Protein AF-A0A151TDT3-F1 (afdb_monomer_lite)

InterPro domains:
  IPR019557 Aminotransferase-like, plant mobile domain [PF10536] (3-90)
  IPR044824 Protein MAINTENANCE OF MERISTEMS-like [PTHR46033] (3-99)

pLDDT: mean 76.74, std 14.93, range [31.19, 93.31]

Radius of gyration: 20.01 Å; chains: 1; bounding box: 42×25×61 Å

Sequence (111 aa):
ITLIDFHIIEYHHADRVMRQFGMVQHIPRPPRQPDNLHDLTLRGKDDIDWRVQHAVFLHEWETRLDRVWTQEACTTTRLSSNSEYMVWYKRHTRRWIGPITAKHGYVVSNI

Structure (mmCIF, N/CA/C/O backbone):
data_AF-A0A151TDT3-F1
#
_entry.id   AF-A0A151TDT3-F1
#
loop_
_atom_site.group_PDB
_atom_site.id
_atom_site.type_symbol
_atom_site.label_atom_id
_atom_site.label_alt_id
_atom_site.label_comp_id
_atom_site.label_asym_id
_atom_site.label_entity_id
_atom_site.label_seq_id
_atom_site.pdbx_PDB_ins_code
_atom_site.Cartn_x
_atom_site.Cartn_y
_atom_site.Cartn_z
_atom_site.occupancy
_atom_site.B_iso_or_equiv
_atom_site.auth_seq_id
_atom_site.auth_comp_id
_atom_site.auth_asym_id
_atom_site.auth_atom_id
_atom_site.pdbx_PDB_model_num
ATOM 1 N N . ILE A 1 1 ? 4.511 14.372 17.140 1.00 31.19 1 ILE A N 1
ATOM 2 C CA . ILE A 1 1 ? 3.148 14.072 17.636 1.00 31.19 1 ILE A CA 1
ATOM 3 C C . ILE A 1 1 ? 2.397 13.434 16.480 1.00 31.19 1 ILE A C 1
ATOM 5 O O . ILE A 1 1 ? 2.165 14.108 15.487 1.00 31.19 1 ILE A O 1
ATOM 9 N N . THR A 1 2 ? 2.135 12.133 16.546 1.00 35.03 2 THR A N 1
ATOM 10 C CA . THR A 1 2 ? 1.314 11.407 15.567 1.00 35.03 2 THR A CA 1
ATOM 11 C C . THR A 1 2 ? -0.143 11.498 16.014 1.00 35.03 2 THR A C 1
ATOM 13 O O . THR A 1 2 ? -0.478 11.044 17.104 1.00 35.03 2 THR A O 1
ATOM 16 N N . LEU A 1 3 ? -0.994 12.123 15.199 1.00 41.81 3 LEU A N 1
ATOM 17 C CA . LEU A 1 3 ? -2.447 12.093 15.367 1.00 41.81 3 LEU A CA 1
ATOM 18 C C . LEU A 1 3 ? -2.935 10.741 14.838 1.00 41.81 3 LEU A C 1
ATOM 20 O O . LEU A 1 3 ? -2.840 10.489 13.640 1.00 41.81 3 LEU A O 1
ATOM 24 N N . ILE A 1 4 ? -3.386 9.857 15.725 1.00 51.81 4 ILE A N 1
ATOM 25 C CA . ILE A 1 4 ? -4.055 8.608 15.346 1.00 51.81 4 ILE A CA 1
ATOM 26 C C . ILE A 1 4 ? -5.541 8.815 15.630 1.00 51.81 4 ILE A C 1
ATOM 28 O O . ILE A 1 4 ? -5.923 8.979 16.788 1.00 51.81 4 ILE A O 1
ATOM 32 N N . ASP A 1 5 ? -6.359 8.841 14.578 1.00 62.25 5 ASP A N 1
ATOM 33 C CA . ASP A 1 5 ? -7.817 8.828 14.683 1.00 62.25 5 ASP A CA 1
ATOM 34 C C . ASP A 1 5 ? -8.304 7.378 14.584 1.00 62.25 5 ASP A C 1
ATOM 36 O O . ASP A 1 5 ? -8.229 6.758 13.527 1.00 62.25 5 ASP A O 1
ATOM 40 N N . PHE A 1 6 ? -8.775 6.814 15.697 1.00 61.84 6 PHE A N 1
ATOM 41 C CA . PHE A 1 6 ? -9.236 5.421 15.751 1.00 61.84 6 PHE A CA 1
ATOM 42 C C . PHE A 1 6 ? -10.535 5.181 14.977 1.00 61.84 6 PHE A C 1
ATOM 44 O O . PHE A 1 6 ? -10.917 4.029 14.790 1.00 61.84 6 PHE A O 1
ATOM 51 N N . HIS A 1 7 ? -11.201 6.242 14.528 1.00 64.69 7 HIS A N 1
ATOM 52 C CA . HIS A 1 7 ? -12.453 6.164 13.789 1.00 64.69 7 HIS A CA 1
ATOM 53 C C . HIS A 1 7 ? -12.263 5.929 12.290 1.00 64.69 7 HIS A C 1
ATOM 55 O O . HIS A 1 7 ? -13.208 5.524 11.615 1.00 64.69 7 HIS A O 1
ATOM 61 N N . ILE A 1 8 ? -11.062 6.182 11.762 1.00 71.50 8 ILE A N 1
ATOM 62 C CA . ILE A 1 8 ? -10.770 6.088 10.333 1.00 71.50 8 ILE A CA 1
ATOM 63 C C . ILE A 1 8 ? -9.679 5.048 10.126 1.00 71.50 8 ILE A C 1
ATOM 65 O O . ILE A 1 8 ? -8.569 5.166 10.639 1.00 71.50 8 ILE A O 1
ATOM 69 N N . ILE A 1 9 ? -9.987 4.039 9.320 1.00 76.06 9 ILE A N 1
ATOM 70 C CA . ILE A 1 9 ? -8.997 3.104 8.800 1.00 76.06 9 ILE A CA 1
ATOM 71 C C . ILE A 1 9 ? -8.900 3.356 7.296 1.00 76.06 9 ILE A C 1
ATOM 73 O O . ILE A 1 9 ? -9.895 3.278 6.575 1.00 76.06 9 ILE A O 1
ATOM 77 N N . GLU A 1 10 ? -7.698 3.659 6.818 1.00 79.62 10 GLU A N 1
ATOM 78 C CA . GLU A 1 10 ? -7.417 3.847 5.398 1.00 79.62 10 GLU A CA 1
ATOM 79 C C . GLU A 1 10 ? -6.298 2.897 4.966 1.00 79.62 10 GLU A C 1
ATOM 81 O O . GLU A 1 10 ? -5.231 2.838 5.578 1.00 79.62 10 GLU A O 1
ATOM 86 N N . TYR A 1 11 ? -6.546 2.132 3.902 1.00 80.31 11 TYR A N 1
ATOM 87 C CA . TYR A 1 11 ? -5.548 1.237 3.327 1.00 80.31 11 TYR A CA 1
ATOM 88 C C . TYR A 1 11 ? -4.756 1.944 2.232 1.00 80.31 11 TYR A C 1
ATOM 90 O O . TYR A 1 11 ? -5.290 2.307 1.184 1.00 80.31 11 TYR A O 1
ATOM 98 N N . HIS A 1 12 ? -3.444 2.053 2.429 1.00 81.25 12 HIS A N 1
ATOM 99 C CA . HIS A 1 12 ? -2.535 2.495 1.380 1.00 81.25 12 HIS A CA 1
ATOM 100 C C . HIS A 1 12 ? -2.052 1.303 0.544 1.00 81.25 12 HIS A C 1
ATOM 102 O O . HIS A 1 12 ? -1.396 0.383 1.035 1.00 81.25 12 HIS A O 1
ATOM 108 N N . HIS A 1 13 ? -2.346 1.331 -0.754 1.00 86.12 13 HIS A N 1
ATOM 109 C CA . HIS A 1 13 ? -1.889 0.334 -1.722 1.00 86.12 13 HIS A CA 1
ATOM 110 C C . HIS A 1 13 ? -0.513 0.715 -2.276 1.00 86.12 13 HIS A C 1
ATOM 112 O O . HIS A 1 13 ? -0.397 1.263 -3.375 1.00 86.12 13 HIS A O 1
ATOM 118 N N . ALA A 1 14 ? 0.534 0.461 -1.482 1.00 87.25 14 ALA A N 1
ATOM 119 C CA . ALA A 1 14 ? 1.920 0.776 -1.844 1.00 87.25 14 ALA A CA 1
ATOM 120 C C . ALA A 1 14 ? 2.317 0.162 -3.197 1.00 87.25 14 ALA A C 1
ATOM 122 O O . ALA A 1 14 ? 3.006 0.793 -3.997 1.00 87.25 14 ALA A O 1
ATOM 123 N N . ASP A 1 15 ? 1.790 -1.022 -3.504 1.00 90.44 15 ASP A N 1
ATOM 124 C CA . ASP A 1 15 ? 1.979 -1.729 -4.767 1.00 90.44 15 ASP A CA 1
ATOM 125 C C . ASP A 1 15 ? 1.533 -0.974 -6.005 1.00 90.44 15 ASP A C 1
ATOM 127 O O . ASP A 1 15 ? 1.874 -1.402 -7.094 1.00 90.44 15 ASP A O 1
ATOM 131 N N . ARG A 1 16 ? 0.799 0.133 -5.879 1.00 90.62 16 ARG A N 1
ATOM 132 C CA . ARG A 1 16 ? 0.350 0.967 -7.004 1.00 90.62 16 ARG A CA 1
ATOM 133 C C . ARG A 1 16 ? 1.270 2.146 -7.299 1.00 90.62 16 ARG A C 1
ATOM 135 O O . ARG A 1 16 ? 1.074 2.824 -8.306 1.00 90.62 16 ARG A O 1
ATOM 142 N N . VAL A 1 17 ? 2.236 2.413 -6.422 1.00 89.69 17 VAL A N 1
ATOM 143 C CA . VAL A 1 17 ? 3.118 3.588 -6.494 1.00 89.69 17 VAL A CA 1
ATOM 144 C C . VAL A 1 17 ? 4.602 3.223 -6.532 1.00 89.69 17 VAL A C 1
ATOM 146 O O . VAL A 1 17 ? 5.445 4.107 -6.414 1.00 89.69 17 VAL A O 1
ATOM 149 N N . MET A 1 18 ? 4.943 1.953 -6.784 1.00 91.75 18 MET A N 1
ATOM 150 C CA . MET A 1 18 ? 6.327 1.446 -6.844 1.00 91.75 18 MET A CA 1
ATOM 151 C C . MET A 1 18 ? 7.230 2.317 -7.732 1.00 91.75 18 MET A C 1
ATOM 153 O O . MET A 1 18 ? 8.371 2.628 -7.390 1.00 91.75 18 MET A O 1
ATOM 157 N N . ARG A 1 19 ? 6.685 2.813 -8.847 1.00 87.81 19 ARG A N 1
ATOM 158 C CA . ARG A 1 19 ? 7.409 3.687 -9.780 1.00 87.81 19 ARG A CA 1
ATOM 159 C C . ARG A 1 19 ? 7.839 5.037 -9.213 1.00 87.81 19 ARG A C 1
ATOM 161 O O . ARG A 1 19 ? 8.834 5.573 -9.691 1.00 87.81 19 ARG A O 1
ATOM 168 N N . GLN A 1 20 ? 7.110 5.604 -8.254 1.00 90.00 20 GLN A N 1
ATOM 169 C CA . GLN A 1 20 ? 7.504 6.868 -7.616 1.00 90.00 20 GLN A CA 1
ATOM 170 C C . GLN A 1 20 ? 8.786 6.698 -6.793 1.00 90.00 20 GLN A C 1
ATOM 172 O O . GLN A 1 20 ? 9.547 7.646 -6.639 1.00 90.00 20 GLN A O 1
ATOM 177 N N . PHE A 1 21 ? 9.053 5.469 -6.348 1.00 89.12 21 PHE A N 1
ATOM 178 C CA . PHE A 1 21 ? 10.245 5.079 -5.601 1.00 89.12 21 PHE A CA 1
ATOM 179 C C . PHE A 1 21 ? 11.332 4.457 -6.490 1.00 89.12 21 PHE A C 1
ATOM 181 O O . PHE A 1 21 ? 12.281 3.868 -5.984 1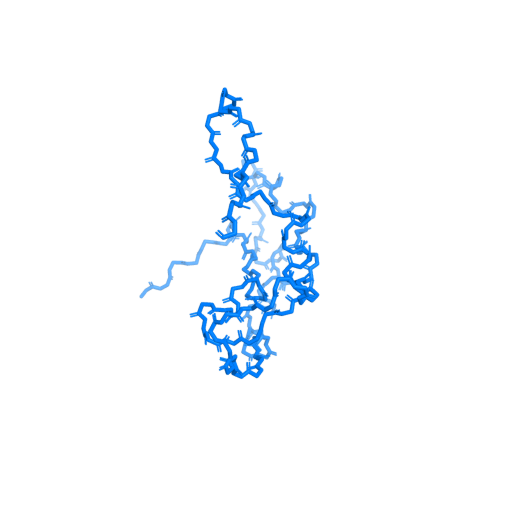.00 89.12 21 PHE A O 1
ATOM 188 N N . GLY A 1 22 ? 11.203 4.563 -7.818 1.00 89.94 22 GLY A N 1
ATOM 189 C CA . GLY A 1 22 ? 12.184 4.018 -8.760 1.00 89.94 22 GLY A CA 1
ATOM 190 C C . GLY A 1 22 ? 12.183 2.491 -8.861 1.00 89.94 22 GLY A C 1
ATOM 191 O O . GLY A 1 22 ? 13.151 1.923 -9.354 1.00 89.94 22 GLY A O 1
ATOM 192 N N . MET A 1 23 ? 11.118 1.817 -8.422 1.00 91.75 23 MET A N 1
ATOM 193 C CA . MET A 1 23 ? 11.009 0.357 -8.454 1.00 91.75 23 MET A CA 1
ATOM 194 C C . MET A 1 23 ? 10.163 -0.144 -9.630 1.00 91.75 23 MET A C 1
ATOM 196 O O . MET A 1 23 ? 9.357 0.598 -10.210 1.00 91.75 23 MET A O 1
ATOM 200 N N . VAL A 1 24 ? 10.351 -1.417 -9.993 1.00 91.06 24 VAL A N 1
ATOM 201 C CA . VAL A 1 24 ? 9.527 -2.099 -10.999 1.00 91.06 24 VAL A CA 1
ATOM 202 C C . VAL A 1 24 ? 8.075 -2.161 -10.522 1.00 91.06 24 VAL A C 1
ATOM 204 O O . VAL A 1 24 ? 7.772 -2.472 -9.373 1.00 91.06 24 VAL A O 1
ATOM 207 N N . GLN A 1 25 ? 7.157 -1.845 -11.432 1.00 91.88 25 GLN A N 1
ATOM 208 C CA . GLN A 1 25 ? 5.726 -1.805 -11.166 1.00 91.88 25 GLN A CA 1
ATOM 209 C C . GLN A 1 25 ? 5.039 -2.971 -11.872 1.00 91.88 25 GLN A C 1
ATOM 211 O O . GLN A 1 25 ? 4.892 -2.971 -13.094 1.00 91.88 25 GLN A O 1
ATOM 216 N N . HIS A 1 26 ? 4.607 -3.951 -11.081 1.00 92.06 26 HIS A N 1
ATOM 217 C CA . HIS A 1 26 ? 3.780 -5.066 -11.538 1.00 92.06 26 HIS A CA 1
ATOM 218 C C . HIS A 1 26 ? 2.298 -4.675 -11.584 1.00 92.06 26 HIS A C 1
ATOM 220 O O . HIS A 1 26 ? 1.912 -3.578 -11.172 1.00 92.06 26 HIS A O 1
ATOM 226 N N . ILE A 1 27 ? 1.456 -5.572 -12.101 1.00 93.12 27 ILE A N 1
ATOM 227 C CA . ILE A 1 27 ? 0.002 -5.419 -12.010 1.00 93.12 27 ILE A CA 1
ATOM 228 C C . ILE A 1 27 ? -0.382 -5.453 -10.521 1.00 93.12 27 ILE A C 1
ATOM 230 O O . ILE A 1 27 ? -0.086 -6.448 -9.853 1.00 93.12 27 ILE A O 1
ATOM 234 N N . PRO A 1 28 ? -0.998 -4.383 -9.986 1.00 91.62 28 PRO A N 1
ATOM 235 C CA . PRO A 1 28 ? -1.325 -4.323 -8.572 1.00 91.62 28 PRO A CA 1
ATOM 236 C C . PRO A 1 28 ? -2.427 -5.320 -8.234 1.00 91.62 28 PRO A C 1
ATOM 238 O O . PRO A 1 28 ? -3.280 -5.652 -9.068 1.00 91.62 28 PRO A O 1
ATOM 241 N N . ARG A 1 29 ? -2.443 -5.766 -6.979 1.00 89.50 29 ARG A N 1
ATOM 242 C CA . ARG A 1 29 ? -3.524 -6.620 -6.485 1.00 89.50 29 ARG A CA 1
ATOM 243 C C . ARG A 1 29 ? -4.840 -5.829 -6.470 1.00 89.50 29 ARG A C 1
ATOM 245 O O . ARG A 1 29 ? -4.817 -4.591 -6.374 1.00 89.50 29 ARG A O 1
ATOM 252 N N . PRO A 1 30 ? -6.001 -6.507 -6.559 1.00 87.19 30 PRO A N 1
ATOM 253 C CA . PRO A 1 30 ? -7.288 -5.864 -6.325 1.00 87.19 30 PRO A CA 1
ATOM 254 C C . PRO A 1 30 ? -7.247 -5.042 -5.031 1.00 87.19 30 PRO A C 1
ATOM 256 O O . PRO A 1 30 ? -6.621 -5.481 -4.060 1.00 87.19 30 PRO A O 1
ATOM 259 N N . PRO A 1 31 ? -7.834 -3.831 -5.026 1.00 81.06 31 PRO A N 1
ATOM 260 C CA . PRO A 1 31 ? -7.794 -2.993 -3.843 1.00 81.06 31 PRO A CA 1
ATOM 261 C C . PRO A 1 31 ? -8.507 -3.736 -2.716 1.00 81.06 31 PRO A C 1
ATOM 263 O O . PRO A 1 31 ? -9.621 -4.230 -2.882 1.00 81.06 31 PRO A O 1
ATOM 266 N N . ARG A 1 32 ? -7.831 -3.858 -1.579 1.00 76.62 32 ARG A N 1
ATOM 267 C CA . ARG A 1 32 ? -8.433 -4.393 -0.365 1.00 76.62 32 ARG A CA 1
ATOM 268 C C . ARG A 1 32 ? -9.281 -3.287 0.247 1.00 76.62 32 ARG A C 1
ATOM 270 O O . ARG A 1 32 ? -8.749 -2.405 0.909 1.00 76.62 32 ARG A O 1
ATOM 277 N N . GLN A 1 33 ? -10.584 -3.352 0.019 1.00 71.12 33 GLN A N 1
ATOM 278 C CA . GLN A 1 33 ? -11.566 -2.558 0.744 1.00 71.12 33 GLN A CA 1
ATOM 279 C C . GLN A 1 33 ? -12.450 -3.535 1.518 1.00 71.12 33 GLN A C 1
ATOM 281 O O . GLN A 1 33 ? -13.096 -4.373 0.896 1.00 71.12 33 GLN A O 1
ATOM 286 N N . PRO A 1 34 ? -12.437 -3.518 2.861 1.00 66.69 34 PRO A N 1
ATOM 287 C CA . PRO A 1 34 ? -13.438 -4.245 3.622 1.00 66.69 34 PRO A CA 1
ATOM 288 C C . PRO A 1 34 ? -14.793 -3.583 3.363 1.00 66.69 34 PRO A C 1
ATOM 290 O O . PRO A 1 34 ? -14.933 -2.386 3.619 1.00 66.69 34 PRO A O 1
ATOM 293 N N . ASP A 1 35 ? -15.777 -4.357 2.906 1.00 61.31 35 ASP A N 1
ATOM 294 C CA . ASP A 1 35 ? -17.096 -3.861 2.471 1.00 61.31 35 ASP A CA 1
ATOM 295 C C . ASP A 1 35 ? -17.893 -3.115 3.559 1.00 61.31 35 ASP A C 1
ATOM 297 O O . ASP A 1 35 ? -18.915 -2.515 3.274 1.00 61.31 35 ASP A O 1
ATOM 301 N N . ASN A 1 36 ? -17.404 -3.080 4.800 1.00 66.31 36 ASN A N 1
ATOM 302 C CA . ASN A 1 36 ? -18.102 -2.488 5.941 1.00 66.31 36 ASN A CA 1
ATOM 303 C C . ASN A 1 36 ? -17.365 -1.293 6.563 1.00 66.31 36 ASN A C 1
ATOM 305 O O . ASN A 1 36 ? -17.851 -0.720 7.536 1.00 66.31 36 ASN A O 1
ATOM 309 N N . LEU A 1 37 ? -16.173 -0.939 6.066 1.00 68.25 37 LEU A N 1
ATOM 310 C CA . LEU A 1 37 ? -15.318 0.046 6.734 1.00 68.25 37 LEU A CA 1
ATOM 311 C C . LEU A 1 37 ? -15.752 1.490 6.472 1.00 68.25 37 LEU A C 1
ATOM 313 O O . LEU A 1 37 ? -15.724 2.319 7.374 1.00 68.25 37 LEU A O 1
ATOM 317 N N . HIS A 1 38 ? -16.177 1.783 5.244 1.00 67.31 38 HIS A N 1
ATOM 318 C CA . HIS A 1 38 ? -16.617 3.123 4.850 1.00 67.31 38 HIS A CA 1
ATOM 319 C C . HIS A 1 38 ? -18.085 3.404 5.206 1.00 67.31 38 HIS A C 1
ATOM 321 O O . HIS A 1 38 ? -18.478 4.564 5.294 1.00 67.31 38 HIS A O 1
ATOM 327 N N . ASP A 1 39 ? -18.861 2.355 5.484 1.00 69.31 39 ASP A N 1
ATOM 328 C CA . ASP A 1 39 ? -20.266 2.454 5.896 1.00 69.31 39 ASP A CA 1
ATOM 329 C C . ASP A 1 39 ? -20.423 2.609 7.422 1.00 69.31 39 ASP A C 1
ATOM 331 O O . ASP A 1 39 ? -21.520 2.844 7.938 1.00 69.31 39 ASP A O 1
ATOM 335 N N . LEU A 1 40 ? -19.320 2.508 8.174 1.00 70.75 40 LEU A N 1
ATOM 336 C CA . LEU A 1 40 ? -19.28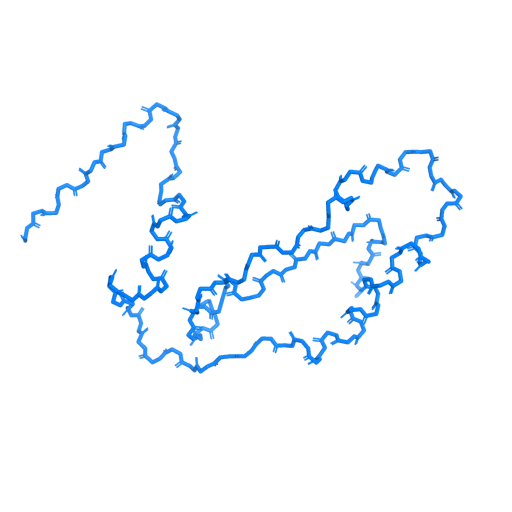8 2.734 9.615 1.00 70.75 40 LEU A CA 1
ATOM 337 C C . LEU A 1 40 ? -19.482 4.225 9.930 1.00 70.75 40 LEU A C 1
ATOM 339 O O . LEU A 1 40 ? -18.541 5.006 10.020 1.00 70.75 40 LEU A O 1
ATOM 343 N N . THR A 1 41 ? -20.731 4.627 10.163 1.00 69.69 41 THR A N 1
ATOM 344 C CA . THR A 1 41 ? -21.034 5.961 10.695 1.00 69.69 41 THR A CA 1
ATOM 345 C C . THR A 1 41 ? -20.728 6.023 12.190 1.00 69.69 41 THR A C 1
ATOM 347 O O . THR A 1 41 ? -21.190 5.157 12.929 1.00 69.69 41 THR A O 1
ATOM 350 N N . LEU A 1 42 ? -20.062 7.084 12.654 1.00 68.88 42 LEU A N 1
ATOM 351 C CA . LEU A 1 42 ? -19.771 7.323 14.082 1.00 68.88 42 LEU A CA 1
ATOM 352 C C . LEU A 1 42 ? -20.984 7.767 14.911 1.00 68.88 42 LEU A C 1
ATOM 354 O O . LEU A 1 42 ? -20.909 7.897 16.126 1.00 68.88 42 LEU A O 1
ATOM 358 N N . ARG A 1 43 ? -22.113 8.043 14.257 1.00 73.62 43 ARG A N 1
ATOM 359 C CA . ARG A 1 43 ? -23.293 8.624 14.896 1.00 73.62 43 ARG A CA 1
ATOM 360 C C . ARG A 1 43 ? -23.996 7.578 15.774 1.00 73.62 43 ARG A C 1
ATOM 362 O O . ARG A 1 43 ? -24.405 6.541 15.260 1.00 73.62 43 ARG A O 1
ATOM 369 N N . GLY A 1 44 ? -24.169 7.880 17.063 1.00 71.44 44 GLY A N 1
ATOM 370 C CA . GLY A 1 44 ? -24.893 7.026 18.015 1.00 71.44 44 GLY A CA 1
ATOM 371 C C . GLY A 1 44 ? -24.128 5.777 18.463 1.00 71.44 44 GLY A C 1
ATOM 372 O O . GLY A 1 44 ? -24.764 4.791 18.816 1.00 71.44 44 GLY A O 1
ATOM 373 N N . LYS A 1 45 ? -22.790 5.804 18.400 1.00 73.12 45 LYS A N 1
ATOM 374 C CA . LYS A 1 45 ? -21.893 4.681 18.731 1.00 73.12 45 LYS A CA 1
ATOM 375 C C . LYS A 1 45 ? -20.867 5.074 19.797 1.00 73.12 45 LYS A C 1
ATOM 377 O O . LYS A 1 45 ? -19.689 4.735 19.698 1.00 73.12 45 LYS A O 1
ATOM 382 N N . ASP A 1 46 ? -21.322 5.831 20.790 1.00 71.62 46 ASP A N 1
ATOM 383 C CA . ASP A 1 46 ? -20.483 6.369 21.867 1.00 71.62 46 ASP A CA 1
ATOM 384 C C . ASP A 1 46 ? -20.057 5.273 22.869 1.00 71.62 46 ASP A C 1
ATOM 386 O O . ASP A 1 46 ? -19.149 5.475 23.671 1.00 71.62 46 ASP A O 1
ATOM 390 N N . ASP A 1 47 ? -20.701 4.104 22.808 1.00 79.19 47 ASP A N 1
ATOM 391 C CA . ASP A 1 47 ? -20.470 2.918 23.636 1.00 79.19 47 ASP A CA 1
ATOM 392 C C . ASP A 1 47 ? -19.576 1.856 22.968 1.00 79.19 47 ASP A C 1
ATOM 394 O O . ASP A 1 47 ? -19.245 0.845 23.592 1.00 79.19 47 ASP A O 1
ATOM 398 N N . ILE A 1 48 ? -19.156 2.066 21.715 1.00 79.56 48 ILE A N 1
ATOM 399 C CA . ILE A 1 48 ? -18.296 1.115 21.007 1.00 79.56 48 ILE A CA 1
ATOM 400 C C . ILE A 1 48 ? -16.840 1.295 21.427 1.00 79.56 48 ILE A C 1
ATOM 402 O O . ILE A 1 48 ? -16.228 2.344 21.211 1.00 79.56 48 ILE A O 1
ATOM 406 N N . ASP A 1 49 ? -16.236 0.214 21.920 1.00 83.19 49 ASP A N 1
ATOM 407 C CA . ASP A 1 49 ? -14.784 0.137 22.038 1.00 83.19 49 ASP A CA 1
ATOM 408 C C . ASP A 1 49 ? -14.150 -0.097 20.658 1.00 83.19 49 ASP A C 1
ATOM 410 O O . ASP A 1 49 ? -13.984 -1.225 20.178 1.00 83.19 49 ASP A O 1
ATOM 414 N N . TRP A 1 50 ? -13.768 1.005 20.013 1.00 77.94 50 TRP A N 1
ATOM 415 C CA . TRP A 1 50 ? -13.102 1.002 18.712 1.00 77.94 50 TRP A CA 1
ATOM 416 C C . TRP A 1 50 ? -11.786 0.219 18.701 1.00 77.94 50 TRP A C 1
ATOM 418 O O . TRP A 1 50 ? -11.387 -0.263 17.643 1.00 77.94 50 TRP A O 1
ATOM 428 N N . ARG A 1 51 ? -11.118 0.028 19.849 1.00 79.19 51 ARG A N 1
ATOM 429 C CA . ARG A 1 51 ? -9.894 -0.788 19.909 1.00 79.19 51 ARG A CA 1
ATOM 430 C C . ARG A 1 51 ? -10.193 -2.258 19.672 1.00 79.19 51 ARG A C 1
ATOM 432 O O . ARG A 1 51 ? -9.422 -2.927 18.992 1.00 79.19 51 ARG A O 1
ATOM 439 N N . VAL A 1 52 ? -11.314 -2.742 20.202 1.00 83.19 52 VAL A N 1
ATOM 440 C CA . VAL A 1 52 ? -11.783 -4.111 19.967 1.00 83.19 52 VAL A CA 1
ATOM 441 C C . VAL A 1 52 ? -12.284 -4.241 18.534 1.00 83.19 52 VAL A C 1
ATOM 443 O O . VAL A 1 52 ? -11.869 -5.152 17.819 1.00 83.19 52 VAL A O 1
ATOM 446 N N . GLN A 1 53 ? -13.100 -3.287 18.077 1.00 82.44 53 GLN A N 1
ATOM 447 C CA . GLN A 1 53 ? -13.650 -3.298 16.719 1.00 82.44 53 GLN A CA 1
ATOM 448 C C . GLN A 1 53 ? -12.554 -3.270 15.641 1.00 82.44 53 GLN A C 1
ATOM 450 O O . GLN A 1 53 ? -12.674 -3.931 14.610 1.00 82.44 53 GLN A O 1
ATOM 455 N N . HIS A 1 54 ? -11.472 -2.524 15.878 1.00 83.44 54 HIS A N 1
ATOM 456 C CA . HIS A 1 54 ? -10.353 -2.374 14.948 1.00 83.44 54 HIS A CA 1
ATOM 457 C C . HIS A 1 54 ? -9.130 -3.225 15.310 1.00 83.44 54 HIS A C 1
ATOM 459 O O . HIS A 1 54 ? -8.066 -3.025 14.723 1.00 83.44 54 HIS A O 1
ATOM 465 N N . ALA A 1 55 ? -9.260 -4.204 16.212 1.00 86.38 55 ALA A N 1
ATOM 466 C CA . ALA A 1 55 ? -8.140 -5.025 16.682 1.00 86.38 55 ALA A CA 1
ATOM 467 C C . ALA A 1 55 ? -7.354 -5.680 15.533 1.00 86.38 55 ALA A C 1
ATOM 469 O O . ALA A 1 55 ? -6.124 -5.712 15.556 1.00 86.38 55 ALA A O 1
ATOM 470 N N . VAL A 1 56 ? -8.050 -6.136 14.484 1.00 84.44 56 VAL A N 1
ATOM 471 C CA . VAL A 1 56 ? -7.402 -6.691 13.287 1.00 84.44 56 VAL A CA 1
ATOM 472 C C . VAL A 1 56 ? -6.538 -5.636 12.593 1.00 84.44 56 VAL A C 1
ATOM 474 O O . VAL A 1 56 ? -5.381 -5.909 12.295 1.00 84.44 56 VAL A O 1
ATOM 477 N N . PHE A 1 57 ? -7.050 -4.423 12.376 1.00 83.00 57 PHE A N 1
ATOM 478 C CA . PHE A 1 57 ? -6.296 -3.341 11.732 1.00 83.00 57 PHE A CA 1
ATOM 479 C C . PHE A 1 57 ? -5.106 -2.879 12.580 1.00 83.00 57 PHE A C 1
ATOM 481 O O . PHE A 1 57 ? -4.031 -2.630 12.038 1.00 83.00 57 PHE A O 1
ATOM 488 N N . LEU A 1 58 ? -5.274 -2.824 13.905 1.00 85.38 58 LEU A N 1
ATOM 489 C CA . LEU A 1 58 ? -4.188 -2.530 14.841 1.00 85.38 58 LEU A CA 1
ATOM 490 C C . LEU A 1 58 ? -3.071 -3.569 14.728 1.00 85.38 58 LEU A C 1
ATOM 492 O O . LEU A 1 58 ? -1.911 -3.199 14.572 1.00 85.38 58 LEU A O 1
ATOM 496 N N . HIS A 1 59 ? -3.418 -4.855 14.697 1.00 88.00 59 HIS A N 1
ATOM 497 C CA . HIS A 1 59 ? -2.442 -5.924 14.509 1.00 88.00 59 HIS A CA 1
ATOM 498 C C . HIS A 1 59 ? -1.714 -5.828 13.153 1.00 88.00 59 HIS A C 1
ATOM 500 O O . HIS A 1 59 ? -0.496 -6.009 13.066 1.00 88.00 59 HIS A O 1
ATOM 506 N N . GLU A 1 60 ? -2.429 -5.492 12.073 1.00 85.75 60 GLU A N 1
ATOM 507 C CA . GLU A 1 60 ? -1.801 -5.256 10.765 1.00 85.75 60 GLU A CA 1
ATOM 508 C C . GLU A 1 60 ? -0.841 -4.056 10.781 1.00 85.75 60 GLU A C 1
ATOM 510 O O . GLU A 1 60 ? 0.206 -4.098 10.135 1.00 85.75 60 GLU A O 1
ATOM 515 N N . TRP A 1 61 ? -1.171 -3.000 11.528 1.00 85.50 61 TRP A N 1
ATOM 516 C CA . TRP A 1 61 ? -0.318 -1.824 11.693 1.00 85.50 61 TRP A CA 1
ATOM 517 C C . TRP A 1 61 ? 0.913 -2.091 12.572 1.00 85.50 61 TRP A C 1
ATOM 519 O O . TRP A 1 61 ? 2.010 -1.593 12.293 1.00 85.50 61 TRP A O 1
ATOM 529 N N . GLU A 1 62 ? 0.769 -2.881 13.633 1.00 90.06 62 GLU A N 1
ATOM 530 C CA . GLU A 1 62 ? 1.889 -3.305 14.478 1.00 90.06 62 GLU A CA 1
ATOM 531 C C . GLU A 1 62 ? 2.895 -4.140 13.678 1.00 90.06 62 GLU A C 1
ATOM 533 O O . GLU A 1 62 ? 4.099 -3.914 13.777 1.00 90.06 62 GLU A O 1
ATOM 538 N N . THR A 1 63 ? 2.398 -4.998 12.784 1.00 89.56 63 THR A N 1
ATOM 539 C CA . THR A 1 63 ? 3.207 -5.828 11.871 1.00 89.56 63 THR A CA 1
ATOM 540 C C . THR A 1 63 ? 3.594 -5.118 10.566 1.00 89.56 63 THR A C 1
ATOM 542 O O . THR A 1 63 ? 4.049 -5.750 9.613 1.00 89.56 63 THR A O 1
ATOM 545 N N . ARG A 1 64 ? 3.452 -3.785 10.482 1.00 87.75 64 ARG A N 1
ATOM 546 C CA . ARG A 1 64 ? 3.693 -3.031 9.233 1.00 87.75 64 ARG A CA 1
ATOM 547 C C . ARG A 1 64 ? 5.111 -3.176 8.678 1.00 87.75 64 ARG A C 1
ATOM 549 O O . ARG A 1 64 ? 5.290 -3.096 7.467 1.00 87.75 64 ARG A O 1
ATOM 556 N N . LEU A 1 65 ? 6.110 -3.375 9.541 1.00 89.12 65 LEU A N 1
ATOM 557 C CA . LEU A 1 65 ? 7.508 -3.522 9.119 1.00 89.12 65 LEU A CA 1
ATOM 558 C C . LEU A 1 65 ? 7.753 -4.839 8.368 1.00 89.12 65 LEU A C 1
ATOM 560 O O . LEU A 1 65 ? 8.605 -4.877 7.488 1.00 89.12 65 LEU A O 1
ATOM 564 N N . ASP A 1 66 ? 6.942 -5.865 8.625 1.00 88.50 66 ASP A N 1
ATOM 565 C CA . ASP A 1 66 ? 6.986 -7.137 7.892 1.00 88.50 66 ASP A CA 1
ATOM 566 C C . ASP A 1 66 ? 6.270 -7.048 6.534 1.00 88.50 66 ASP A C 1
ATOM 568 O O . ASP A 1 66 ? 6.353 -7.949 5.702 1.00 88.50 66 ASP A O 1
ATOM 572 N N . ARG A 1 67 ? 5.536 -5.954 6.301 1.00 80.50 67 ARG A N 1
ATOM 573 C CA . ARG A 1 67 ? 4.686 -5.731 5.121 1.00 80.50 67 ARG A CA 1
ATOM 574 C C . ARG A 1 67 ? 5.224 -4.631 4.207 1.00 80.50 67 ARG A C 1
ATOM 576 O O . ARG A 1 67 ? 4.478 -4.084 3.391 1.00 80.50 67 ARG A O 1
ATOM 583 N N . VAL A 1 68 ? 6.508 -4.299 4.333 1.00 85.19 68 VAL A N 1
ATOM 584 C CA . VAL A 1 68 ? 7.175 -3.339 3.451 1.00 85.19 68 VAL A CA 1
ATOM 585 C C . VAL A 1 68 ? 7.226 -3.919 2.042 1.00 85.19 68 VAL A C 1
ATOM 587 O O . VAL A 1 68 ? 7.795 -4.982 1.807 1.00 85.19 68 VAL A O 1
ATOM 590 N N . TRP A 1 69 ? 6.624 -3.210 1.090 1.00 84.25 69 TRP A N 1
ATOM 591 C CA . TRP A 1 69 ? 6.729 -3.581 -0.312 1.00 84.25 69 TRP A CA 1
ATOM 592 C C . TRP A 1 69 ? 8.110 -3.228 -0.853 1.00 84.25 69 TRP A C 1
ATOM 594 O O . TRP A 1 69 ? 8.536 -2.075 -0.790 1.00 84.25 69 TRP A O 1
ATOM 604 N N . THR A 1 70 ? 8.769 -4.218 -1.439 1.00 85.50 70 THR A N 1
ATOM 605 C CA . THR A 1 70 ? 10.037 -4.059 -2.142 1.00 85.50 70 THR A CA 1
ATOM 606 C C . THR A 1 70 ? 9.950 -4.740 -3.497 1.00 85.50 70 THR A C 1
ATOM 608 O O . THR A 1 70 ? 9.292 -5.768 -3.666 1.00 85.50 70 THR A O 1
ATOM 611 N N . GLN A 1 71 ? 10.586 -4.124 -4.482 1.00 87.81 71 GLN A N 1
ATOM 612 C CA . GLN A 1 71 ? 10.757 -4.665 -5.821 1.00 87.81 71 GLN A CA 1
ATOM 613 C C . GLN A 1 71 ? 12.150 -4.304 -6.318 1.00 87.81 71 GLN A C 1
ATOM 615 O O . GLN A 1 71 ? 12.816 -3.427 -5.759 1.00 87.81 71 GLN A O 1
ATOM 620 N N . GLU A 1 72 ? 12.584 -4.979 -7.378 1.00 89.62 72 GLU A N 1
ATOM 621 C CA . GLU A 1 72 ? 13.828 -4.630 -8.051 1.00 89.62 72 GLU A CA 1
ATOM 622 C C . GLU A 1 72 ? 13.805 -3.168 -8.514 1.00 89.62 72 GLU A C 1
ATOM 624 O O . GLU A 1 72 ? 12.758 -2.605 -8.864 1.00 89.62 72 GLU A O 1
ATOM 629 N N . ALA A 1 73 ? 14.982 -2.542 -8.519 1.00 87.69 73 ALA A N 1
ATOM 630 C CA . ALA A 1 73 ? 15.136 -1.204 -9.063 1.00 87.69 73 ALA A CA 1
ATOM 631 C C . ALA A 1 73 ? 14.740 -1.208 -10.545 1.00 87.69 73 ALA A C 1
ATOM 633 O O . ALA A 1 73 ? 15.197 -2.036 -11.336 1.00 87.69 73 ALA A O 1
ATOM 634 N N . CYS A 1 74 ? 13.898 -0.258 -10.940 1.00 83.50 74 CYS A N 1
ATOM 635 C CA . CYS A 1 74 ? 13.530 -0.089 -12.332 1.00 83.50 74 CYS A CA 1
ATOM 636 C C . CYS A 1 74 ? 14.695 0.573 -13.072 1.00 83.50 74 CYS A C 1
ATOM 638 O O . CYS A 1 74 ? 14.878 1.788 -13.024 1.00 83.50 74 CYS A O 1
ATOM 640 N N . THR A 1 75 ? 15.478 -0.230 -13.789 1.00 78.19 75 THR A N 1
ATOM 641 C CA . THR A 1 75 ? 16.604 0.245 -14.613 1.00 78.19 75 THR A CA 1
ATOM 642 C C . THR A 1 75 ? 16.152 1.004 -15.860 1.00 78.19 75 THR A C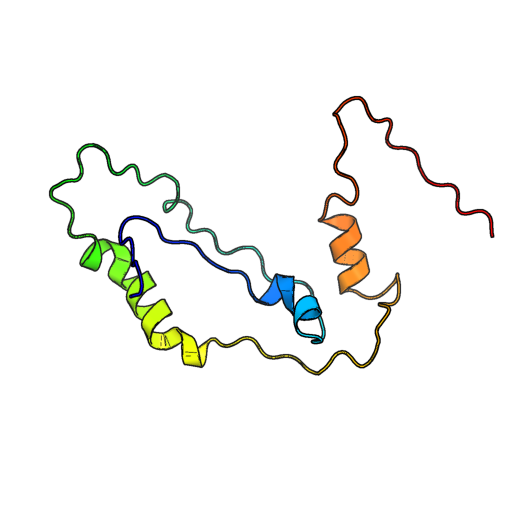 1
ATOM 644 O O . THR A 1 75 ? 16.949 1.682 -16.505 1.00 78.19 75 THR A O 1
ATOM 647 N N . THR A 1 76 ? 14.864 0.915 -16.206 1.00 73.31 76 THR A N 1
ATOM 648 C CA . THR A 1 76 ? 14.306 1.526 -17.411 1.00 73.31 76 THR A CA 1
ATOM 649 C C . THR A 1 76 ? 13.383 2.684 -17.049 1.00 73.31 76 THR A C 1
ATOM 651 O O . THR A 1 76 ? 12.313 2.502 -16.474 1.00 73.31 76 THR A O 1
ATOM 654 N N . THR A 1 77 ? 13.746 3.896 -17.462 1.00 69.75 77 THR A N 1
ATOM 655 C CA . THR A 1 77 ? 12.921 5.096 -17.239 1.00 69.75 77 THR A CA 1
ATOM 656 C C . THR A 1 77 ? 11.602 5.066 -18.019 1.00 69.75 77 THR A C 1
ATOM 658 O O . THR A 1 77 ? 10.602 5.635 -17.576 1.00 69.75 77 THR A O 1
ATOM 661 N N . ARG A 1 78 ? 11.570 4.382 -19.173 1.00 76.06 78 ARG A N 1
ATOM 662 C CA . ARG A 1 78 ? 10.403 4.286 -20.058 1.00 76.06 78 ARG A CA 1
ATOM 663 C C . ARG A 1 78 ? 9.908 2.848 -20.188 1.00 76.06 78 ARG A C 1
ATOM 665 O O . ARG A 1 78 ? 10.574 1.999 -20.7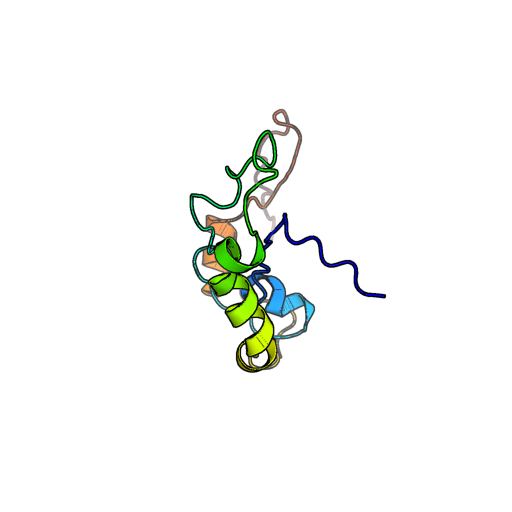66 1.00 76.06 78 ARG A O 1
ATOM 672 N N . LEU A 1 79 ? 8.693 2.589 -19.713 1.00 77.38 79 LEU A N 1
ATOM 673 C CA . LEU A 1 79 ? 8.055 1.291 -19.906 1.00 77.38 79 LEU A CA 1
ATOM 674 C C . LEU A 1 79 ? 7.735 1.065 -21.386 1.00 77.38 79 LEU A C 1
ATOM 676 O O . LEU A 1 79 ? 7.187 1.946 -22.057 1.00 77.38 79 LEU A O 1
ATOM 680 N N . SER A 1 80 ? 8.023 -0.143 -21.871 1.00 84.38 80 SER A N 1
ATOM 681 C CA . SER A 1 80 ? 7.499 -0.605 -23.155 1.00 84.38 80 SER A CA 1
ATOM 682 C C . SER A 1 80 ? 5.979 -0.467 -23.158 1.00 84.38 80 SER A C 1
ATOM 684 O O . SER A 1 80 ? 5.304 -0.867 -22.209 1.00 84.38 80 SER A O 1
ATOM 686 N N . SER A 1 81 ? 5.421 0.064 -24.247 1.00 82.38 81 SER A N 1
ATOM 687 C CA . SER A 1 81 ? 3.966 0.172 -24.408 1.00 82.38 81 SER A CA 1
ATOM 688 C C . SER A 1 81 ? 3.242 -1.173 -24.339 1.00 82.38 81 SER A C 1
ATOM 690 O O . SER A 1 81 ? 2.035 -1.162 -24.080 1.00 82.38 81 SER A O 1
ATOM 692 N N . ASN A 1 82 ? 3.978 -2.269 -24.554 1.00 86.56 82 ASN A N 1
ATOM 693 C CA . ASN A 1 82 ? 3.505 -3.649 -24.564 1.00 86.56 82 ASN A CA 1
ATOM 694 C C . ASN A 1 82 ? 3.886 -4.417 -23.289 1.00 86.56 82 ASN A C 1
ATOM 696 O O . ASN A 1 82 ? 3.672 -5.623 -23.238 1.00 86.56 82 ASN A O 1
ATOM 700 N N . SER A 1 83 ? 4.459 -3.765 -22.267 1.00 88.88 83 SER A N 1
ATOM 701 C CA . SER A 1 83 ? 4.662 -4.442 -20.983 1.00 88.88 83 SER A CA 1
ATOM 702 C C . SER A 1 83 ? 3.314 -4.798 -20.358 1.00 88.88 83 SER A C 1
ATOM 704 O O . SER A 1 83 ? 2.342 -4.051 -20.503 1.00 88.88 83 SER A O 1
ATOM 706 N N . GLU A 1 84 ? 3.256 -5.915 -19.633 1.00 91.38 84 GLU A N 1
ATOM 707 C CA . GLU A 1 84 ? 2.022 -6.392 -18.993 1.00 91.38 84 GLU A CA 1
ATOM 708 C C . GLU A 1 84 ? 1.367 -5.307 -18.134 1.00 91.38 84 GLU A C 1
ATOM 710 O O . GLU A 1 84 ? 0.167 -5.047 -18.247 1.00 91.38 84 GLU A O 1
ATOM 715 N N . TYR A 1 85 ? 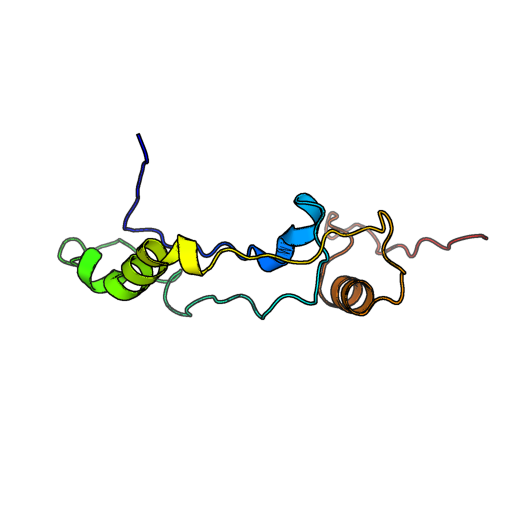2.177 -4.590 -17.349 1.00 91.31 85 TYR A N 1
ATOM 716 C CA . TYR A 1 85 ? 1.700 -3.468 -16.550 1.00 91.31 85 TYR A CA 1
ATOM 717 C C . TYR A 1 85 ? 1.126 -2.330 -17.407 1.00 91.31 85 TYR A C 1
ATOM 719 O O . TYR A 1 85 ? 0.054 -1.824 -17.088 1.00 91.31 85 TYR A O 1
ATOM 727 N N . MET A 1 86 ? 1.776 -1.919 -18.506 1.00 90.81 86 MET A N 1
ATOM 728 C CA . MET A 1 86 ? 1.259 -0.826 -19.346 1.00 90.81 86 MET A CA 1
ATOM 729 C C . MET A 1 86 ? -0.019 -1.214 -20.088 1.00 90.81 86 MET A C 1
ATOM 731 O O . MET A 1 86 ? -0.905 -0.371 -20.252 1.00 90.81 86 MET A O 1
ATOM 735 N N . VAL A 1 87 ? -0.136 -2.474 -20.513 1.00 93.31 87 VAL A N 1
ATOM 736 C CA . VAL A 1 87 ? -1.363 -3.022 -21.107 1.00 93.31 87 VAL A CA 1
ATOM 737 C C . VAL A 1 87 ? -2.493 -3.006 -20.078 1.00 93.31 87 VAL A C 1
ATOM 739 O O . VAL A 1 87 ? -3.574 -2.481 -20.356 1.00 93.31 87 VAL A O 1
ATOM 742 N N . TRP A 1 88 ? -2.231 -3.498 -18.864 1.00 92.88 88 TRP A N 1
ATOM 743 C CA . TRP A 1 88 ? -3.194 -3.461 -17.766 1.00 92.88 88 TRP A CA 1
ATOM 744 C C . TRP A 1 88 ? -3.599 -2.025 -17.404 1.00 92.88 88 TRP A C 1
ATOM 746 O O . TRP A 1 88 ? -4.793 -1.727 -17.338 1.00 92.88 88 TRP A O 1
ATOM 756 N N . TYR A 1 89 ? -2.631 -1.119 -17.251 1.00 90.25 89 TYR A N 1
ATOM 757 C CA . TYR A 1 89 ? -2.847 0.278 -16.873 1.00 90.25 89 TYR A CA 1
ATOM 758 C C . TYR A 1 89 ? -3.738 0.998 -17.886 1.00 90.25 89 TYR A C 1
ATOM 760 O O . TYR A 1 89 ? -4.721 1.634 -17.506 1.00 90.25 89 TYR A O 1
ATOM 768 N N . LYS A 1 90 ? -3.456 0.849 -19.187 1.00 89.62 90 LYS A N 1
ATOM 769 C CA . LYS A 1 90 ? -4.262 1.451 -20.263 1.00 89.62 90 LYS A CA 1
ATOM 770 C C . LYS A 1 90 ? -5.707 0.942 -20.278 1.00 89.62 90 LYS A C 1
ATOM 772 O O . LYS A 1 90 ? -6.583 1.689 -20.709 1.00 89.62 90 LYS A O 1
ATOM 777 N N . ARG A 1 91 ? -5.938 -0.304 -19.845 1.00 91.19 91 ARG A N 1
ATOM 778 C CA . ARG A 1 91 ? -7.261 -0.946 -19.800 1.00 91.19 91 ARG A CA 1
ATOM 779 C C . ARG A 1 91 ? -8.072 -0.568 -18.557 1.00 91.19 91 ARG A C 1
ATOM 781 O O . ARG A 1 91 ? -9.289 -0.475 -18.656 1.00 91.19 91 ARG A O 1
ATOM 788 N N . HIS A 1 92 ? -7.420 -0.361 -17.413 1.00 87.62 92 HIS A N 1
ATOM 789 C CA . HIS A 1 92 ? -8.100 -0.213 -16.118 1.00 87.62 92 HIS A CA 1
ATOM 790 C C . HIS A 1 92 ? -8.074 1.207 -15.547 1.00 87.62 92 HIS A C 1
ATOM 792 O O . HIS A 1 92 ? -8.775 1.481 -14.577 1.00 87.62 92 HIS A O 1
ATOM 798 N N . THR A 1 93 ? -7.290 2.119 -16.123 1.00 83.44 93 THR A N 1
ATOM 799 C CA . THR A 1 93 ? -7.209 3.505 -15.644 1.00 83.44 93 THR A CA 1
ATOM 800 C C . THR A 1 93 ? -7.780 4.487 -16.656 1.00 83.44 93 THR A C 1
ATOM 802 O O . THR A 1 93 ? -7.677 4.313 -17.875 1.00 83.44 93 THR A O 1
ATOM 805 N N . ARG A 1 94 ? -8.387 5.562 -16.147 1.00 79.31 94 ARG A N 1
ATOM 806 C CA . ARG A 1 94 ? -8.789 6.694 -16.979 1.00 79.31 94 ARG A CA 1
ATOM 807 C C . ARG A 1 94 ? -7.538 7.491 -17.326 1.00 79.31 94 ARG A C 1
ATOM 809 O O . ARG A 1 94 ? -6.965 8.154 -16.472 1.00 79.31 94 ARG A O 1
ATOM 816 N N . ARG A 1 95 ? -7.125 7.424 -18.592 1.00 69.00 95 ARG A N 1
ATOM 817 C CA . ARG A 1 95 ? -5.964 8.175 -19.105 1.00 69.00 95 ARG A CA 1
ATOM 818 C C . ARG A 1 95 ? -6.212 9.678 -19.191 1.00 69.00 95 ARG A C 1
ATOM 820 O O . ARG A 1 95 ? -5.261 10.448 -19.208 1.00 69.00 95 ARG A O 1
ATOM 827 N N . TRP A 1 96 ? -7.47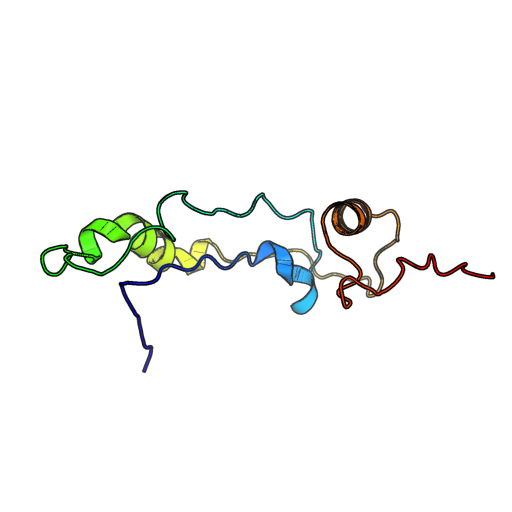9 10.072 -19.252 1.00 73.69 96 TRP A N 1
ATOM 828 C CA . TRP A 1 96 ? -7.898 11.455 -19.382 1.00 73.69 96 TRP A CA 1
ATOM 829 C C . TRP A 1 96 ? -9.001 11.728 -18.374 1.00 73.69 96 TRP A C 1
ATOM 831 O O . TRP A 1 96 ? -9.985 10.990 -18.297 1.00 73.69 96 TRP A O 1
ATOM 841 N N . ILE A 1 97 ? -8.818 12.792 -17.603 1.00 72.38 97 ILE A N 1
ATOM 842 C CA . ILE A 1 97 ? -9.853 13.371 -16.759 1.00 72.38 97 ILE A CA 1
ATOM 843 C C . ILE A 1 97 ? -10.121 14.742 -17.366 1.00 72.38 97 ILE A C 1
ATOM 845 O O . ILE A 1 97 ? -9.259 15.615 -17.346 1.00 72.38 97 ILE A O 1
ATOM 849 N N . GLY A 1 98 ? -11.285 14.889 -17.983 1.00 74.06 98 GLY A N 1
ATOM 850 C CA . GLY A 1 98 ? -11.753 16.141 -18.560 1.00 74.06 98 GLY A CA 1
ATOM 851 C C . GLY A 1 98 ? -13.206 16.382 -18.163 1.00 74.06 98 GLY A C 1
ATOM 852 O O . GLY A 1 98 ? -13.853 15.468 -17.640 1.00 74.06 98 GLY A O 1
ATOM 853 N N . PRO A 1 99 ? -13.738 17.591 -18.409 1.00 72.06 99 PRO A N 1
ATOM 854 C CA . PRO A 1 99 ? -15.171 17.837 -18.303 1.00 72.06 99 PRO A CA 1
ATOM 855 C C . PRO A 1 99 ? -15.935 16.772 -19.100 1.00 72.06 99 PRO A C 1
ATOM 857 O O . PRO A 1 99 ? -15.454 16.340 -20.144 1.00 72.06 99 PRO A O 1
ATOM 860 N N . ILE A 1 100 ? -17.133 16.373 -18.661 1.00 63.47 100 ILE A N 1
ATOM 861 C CA . ILE A 1 100 ? -17.984 15.391 -19.375 1.00 63.47 100 ILE A CA 1
ATOM 862 C C . ILE A 1 100 ? -18.178 15.761 -20.862 1.00 63.47 100 ILE A C 1
ATOM 864 O O . ILE A 1 100 ? -18.380 14.891 -21.704 1.00 63.47 100 ILE A O 1
ATOM 868 N N . THR A 1 101 ? -18.069 17.049 -21.191 1.00 62.47 101 THR A N 1
ATOM 869 C CA . THR A 1 101 ? -18.185 17.609 -22.543 1.00 62.47 101 THR A CA 1
ATOM 870 C C . THR A 1 101 ? -16.909 17.525 -23.388 1.00 62.47 101 THR A C 1
ATOM 872 O O . THR A 1 101 ? -16.956 17.819 -24.584 1.00 62.47 101 THR A O 1
ATOM 875 N N . ALA A 1 102 ? -15.768 17.129 -22.819 1.00 59.81 102 ALA A N 1
ATOM 876 C CA . ALA A 1 102 ? -14.539 16.930 -23.571 1.00 59.81 102 ALA A CA 1
ATOM 877 C C . ALA A 1 102 ? -14.712 15.716 -24.493 1.00 59.81 102 ALA A C 1
ATOM 879 O O . ALA A 1 102 ? -14.796 14.570 -24.045 1.00 59.81 102 ALA A O 1
ATOM 880 N N . LYS A 1 103 ? -14.785 15.963 -25.806 1.00 56.12 103 LYS A N 1
ATOM 881 C CA . LYS A 1 103 ? -14.799 14.885 -26.798 1.00 56.12 103 LYS A CA 1
ATOM 882 C C . LYS A 1 103 ? -13.557 14.020 -26.585 1.00 56.12 103 LYS A C 1
ATOM 884 O O . LYS A 1 103 ? -12.446 14.543 -26.526 1.00 56.12 103 LYS A O 1
ATOM 889 N N . HIS A 1 104 ? -13.753 12.706 -26.482 1.00 53.97 104 HIS A N 1
ATOM 890 C CA . HIS A 1 104 ? -12.675 11.721 -26.437 1.00 53.97 104 HIS A CA 1
ATOM 891 C C . HIS A 1 104 ? -11.970 11.709 -27.802 1.00 53.97 104 HIS A C 1
ATOM 893 O O . HIS A 1 104 ? -12.265 10.890 -28.668 1.00 53.97 104 HIS A O 1
ATOM 899 N N . GLY A 1 105 ? -11.098 12.688 -28.036 1.00 45.66 105 GLY A N 1
ATOM 900 C CA . GLY A 1 105 ? -10.289 12.777 -29.239 1.00 45.66 105 GLY A CA 1
ATOM 901 C C . GLY A 1 105 ? -9.177 11.742 -29.174 1.00 45.66 105 GLY A C 1
ATOM 902 O O . GLY A 1 105 ? -8.332 11.780 -28.280 1.00 45.66 105 GLY A O 1
ATOM 903 N N . TYR A 1 106 ? -9.167 10.807 -30.119 1.00 48.25 106 TYR A N 1
ATOM 904 C CA . TYR A 1 106 ? -7.963 10.043 -30.409 1.00 48.25 106 TYR A CA 1
ATOM 905 C C . TYR A 1 106 ? -6.915 11.025 -30.937 1.00 48.25 106 TYR A C 1
ATOM 907 O O . TYR A 1 106 ? -7.144 11.698 -31.940 1.00 48.25 106 TYR A O 1
ATOM 915 N N . VAL A 1 107 ? -5.767 11.115 -30.265 1.00 48.56 107 VAL A N 1
ATOM 916 C CA . VAL A 1 107 ? -4.585 11.726 -30.872 1.00 48.56 107 VAL A CA 1
ATOM 917 C C . VAL A 1 107 ? -4.149 10.773 -31.975 1.00 48.56 107 VAL A C 1
ATOM 919 O O . VAL A 1 107 ? -3.662 9.678 -31.693 1.00 48.56 107 VAL A O 1
ATOM 922 N N . VAL A 1 108 ? -4.374 11.167 -33.226 1.00 43.12 108 VAL A N 1
ATOM 923 C CA . VAL A 1 108 ? -3.705 10.548 -34.368 1.00 43.12 108 VAL A CA 1
ATOM 924 C C . VAL A 1 108 ? -2.224 10.859 -34.195 1.00 43.12 108 VAL A C 1
ATOM 926 O O . VAL A 1 108 ? -1.791 11.997 -34.361 1.00 43.12 108 VAL A O 1
ATOM 929 N N . SER A 1 109 ? -1.455 9.863 -33.768 1.00 39.84 109 SER A N 1
ATOM 930 C CA . SER A 1 109 ? -0.003 9.912 -33.832 1.00 39.84 109 SER A CA 1
ATOM 931 C C . SER A 1 109 ? 0.391 9.858 -35.304 1.00 39.84 109 SER A C 1
ATOM 933 O O . SER A 1 109 ? 0.409 8.779 -35.894 1.00 39.84 109 SER A O 1
ATOM 935 N N . ASN A 1 110 ? 0.654 11.022 -35.895 1.00 34.78 110 ASN A N 1
ATOM 936 C CA . ASN A 1 110 ? 1.455 11.080 -37.108 1.00 34.78 110 ASN A CA 1
ATOM 937 C C . ASN A 1 110 ? 2.900 10.745 -36.723 1.00 34.78 110 ASN A C 1
ATOM 939 O O . ASN A 1 110 ? 3.396 11.223 -35.701 1.00 34.78 110 ASN A O 1
ATOM 943 N N . ILE A 1 111 ? 3.461 9.837 -37.517 1.00 41.53 111 ILE A N 1
ATOM 944 C CA . ILE A 1 111 ? 4.809 9.263 -37.464 1.00 41.53 111 ILE A CA 1
ATOM 945 C C . ILE A 1 111 ? 5.872 10.349 -37.293 1.00 41.53 111 ILE A C 1
ATOM 947 O O . ILE A 1 111 ? 5.739 11.398 -37.964 1.00 41.53 111 ILE A O 1
#

Secondary structure (DSSP, 8-state):
-----TT------GGG-GGGGTB---PPPPP---TTTSS---TT-TT--HHHHTHHHHHHHHTGGGG-----B---SS--TTSHHHHHHHHHS-S----TTS---------

Organism: Cajanus cajan (NCBI:txid3821)

Foldseek 3Di:
DDDDDLLADDDDQVLCCLVVVQFDRDDGDDDDDDPCNVVDDPPPPPPDPSCVVCVVVVVCVVCVVVVDDDHHGNPDPDDDCPPPNNVVCVVPDDPDDDPPPPPPDDDPPDD